Protein AF-A0A9E5GMT0-F1 (afdb_monomer)

Nearest PDB structures (foldseek):
  6b9v-assembly1_A  TM=8.018E-01  e=9.539E-05  Candidatus Koribacter versatilis Ellin345
  6b9v-assembly1_B  TM=8.066E-01  e=2.383E-04  Candidatus Koribacter versatilis Ellin345
  3p2u-assembly1_A  TM=7.808E-01  e=3.431E-02  Escherichia coli K-12
  7u2r-assembly1_A-2  TM=7.363E-01  e=1.784E-02  Paenibacillus sp. J14
  5ce6-assembly1_A  TM=4.498E-01  e=6.507E-01  Cicer arietinum

Sequence (122 aa):
MNPLNAITFKALKLATLSLALMTIACGEIPNTTSDIELVILGVSQDAGRPHIACIKSCCINPDGRPKPHEPVIALGVTDGSTAVLIEATPDLPAQWNQLKQETGKNPEALFITHAHIGHYTG

pLDDT: mean 86.63, std 16.39, range [55.34, 98.75]

Mean predicted aligned error: 11.39 Å

Foldseek 3Di:
DDVVVVVVVVVVVVVVVVVVVVVVVPDDPPPLQLPKDKDWLADDAACWAVHPPDQDCRQAPPVGHGDPTGAHGKMWIDSLPAIAIEFPFPCNVSSQVVNCVVRVYGHPYYHYPDPDRRGYVD

Radius of gyration: 29.84 Å; Cα contacts (8 Å, |Δi|>4): 190; chains: 1; bounding box: 46×20×98 Å

Structure (mmCIF, N/CA/C/O backbone):
data_AF-A0A9E5GMT0-F1
#
_entry.id   AF-A0A9E5GMT0-F1
#
loop_
_atom_site.group_PDB
_atom_site.id
_atom_site.type_symbol
_atom_site.label_atom_id
_atom_site.label_alt_id
_atom_site.label_comp_id
_atom_site.label_asym_id
_atom_site.label_entity_id
_atom_site.label_seq_id
_atom_site.pdbx_PDB_ins_code
_atom_site.Cartn_x
_atom_site.Cartn_y
_atom_site.Cartn_z
_atom_site.occupancy
_atom_site.B_iso_or_equiv
_atom_site.auth_seq_id
_atom_site.auth_comp_id
_atom_site.auth_asym_id
_atom_site.auth_atom_id
_atom_site.pdbx_PDB_model_num
ATOM 1 N N . MET A 1 1 ? -22.678 8.967 78.549 1.00 57.91 1 MET A N 1
ATOM 2 C CA . MET A 1 1 ? -21.810 8.485 77.449 1.00 57.91 1 MET A CA 1
ATOM 3 C C . MET A 1 1 ? -20.416 9.044 77.673 1.00 57.91 1 MET A C 1
ATOM 5 O O . MET A 1 1 ? -20.302 10.236 77.918 1.00 57.91 1 MET A O 1
ATOM 9 N N . ASN A 1 2 ? -19.392 8.188 77.698 1.00 58.19 2 ASN A N 1
ATOM 10 C CA . ASN A 1 2 ? -18.037 8.566 78.106 1.00 58.19 2 ASN A CA 1
ATOM 11 C C . ASN A 1 2 ? -17.411 9.519 77.058 1.00 58.19 2 ASN A C 1
ATOM 13 O O . ASN A 1 2 ? -17.384 9.145 75.881 1.00 58.19 2 ASN A O 1
ATOM 17 N N . PRO A 1 3 ? -16.939 10.727 77.422 1.00 61.31 3 PRO A N 1
ATOM 18 C CA . PRO A 1 3 ? -16.395 11.707 76.472 1.00 61.31 3 PRO A CA 1
ATOM 19 C C . PRO A 1 3 ? -15.229 11.169 75.629 1.00 61.31 3 PRO A C 1
ATOM 21 O O . PRO A 1 3 ? -15.070 11.578 74.479 1.00 61.31 3 PRO A O 1
ATOM 24 N N . LEU A 1 4 ? -14.483 10.180 76.138 1.00 61.81 4 LEU A N 1
ATOM 25 C CA . LEU A 1 4 ? -13.439 9.485 75.377 1.00 61.81 4 LEU A CA 1
ATOM 26 C C . LEU A 1 4 ? -13.972 8.744 74.136 1.00 61.81 4 LEU A C 1
ATOM 28 O O . LEU A 1 4 ? -13.293 8.712 73.109 1.00 61.81 4 LEU A O 1
ATOM 32 N N . ASN A 1 5 ? -15.197 8.207 74.185 1.00 57.91 5 ASN A N 1
ATOM 33 C CA . ASN A 1 5 ? -15.795 7.497 73.050 1.00 57.91 5 ASN A CA 1
ATOM 34 C C . ASN A 1 5 ? -16.217 8.477 71.941 1.00 57.91 5 ASN A C 1
ATOM 36 O O . ASN A 1 5 ? -16.042 8.206 70.760 1.00 57.91 5 ASN A O 1
ATOM 40 N N . ALA A 1 6 ? -16.717 9.667 72.284 1.00 58.97 6 ALA A N 1
ATOM 41 C CA . ALA A 1 6 ? -17.112 10.659 71.278 1.00 58.97 6 ALA A CA 1
ATOM 42 C C . ALA A 1 6 ? -15.907 11.213 70.489 1.00 58.97 6 ALA A C 1
ATOM 44 O O . ALA A 1 6 ? -16.020 11.500 69.295 1.00 58.97 6 ALA A O 1
ATOM 45 N N . ILE A 1 7 ? -14.752 11.335 71.149 1.00 63.44 7 ILE A N 1
ATOM 46 C CA . ILE A 1 7 ? -13.498 11.797 70.539 1.00 63.44 7 ILE A CA 1
ATOM 47 C C . ILE A 1 7 ? -12.917 10.718 69.615 1.00 63.44 7 ILE A C 1
ATOM 49 O O . ILE A 1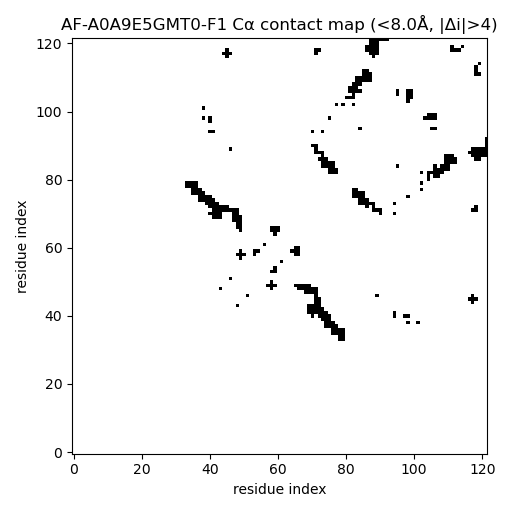 7 ? -12.554 11.018 68.477 1.00 63.44 7 ILE A O 1
ATOM 53 N N . THR A 1 8 ? -12.910 9.454 70.049 1.00 56.75 8 THR A N 1
ATOM 54 C CA . THR A 1 8 ? -12.433 8.323 69.231 1.00 56.75 8 THR A CA 1
ATOM 55 C C . THR A 1 8 ? -13.300 8.087 67.992 1.00 56.75 8 THR A C 1
ATOM 57 O O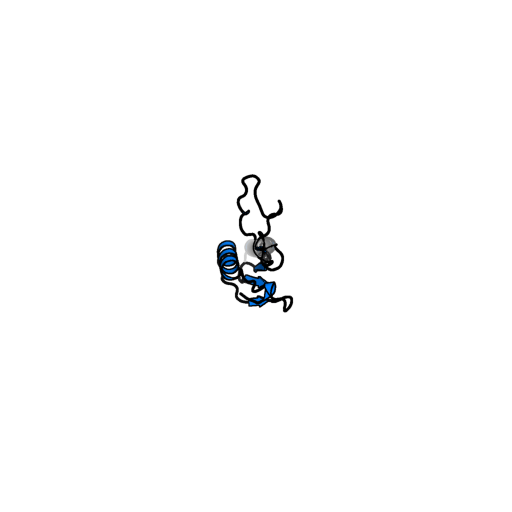 . THR A 1 8 ? -12.756 7.897 66.907 1.00 56.75 8 THR A O 1
ATOM 60 N N . PHE A 1 9 ? -14.630 8.204 68.084 1.00 60.47 9 PHE A N 1
ATOM 61 C CA . PHE A 1 9 ? -15.516 8.083 66.915 1.00 60.47 9 PHE A CA 1
ATOM 62 C C . PHE A 1 9 ? -15.354 9.228 65.896 1.00 60.47 9 PHE A C 1
ATOM 64 O O . PHE A 1 9 ? -15.469 8.994 64.692 1.00 60.47 9 PHE A O 1
ATOM 71 N N . LYS A 1 10 ? -15.073 10.462 66.344 1.00 56.91 10 LYS A N 1
ATOM 72 C CA . LYS A 1 10 ? -14.776 11.592 65.441 1.00 56.91 10 LYS A CA 1
ATOM 73 C C . LYS A 1 10 ? -13.424 11.424 64.749 1.00 56.91 10 LYS A C 1
ATOM 75 O O . LYS A 1 10 ? -13.344 11.633 63.542 1.00 56.91 10 LYS A O 1
ATOM 80 N N . ALA A 1 11 ? -12.399 11.006 65.492 1.00 60.28 11 ALA A N 1
ATOM 81 C CA . ALA A 1 11 ? -11.078 10.725 64.939 1.00 60.28 11 ALA A CA 1
ATOM 82 C C . ALA A 1 11 ? -11.126 9.589 63.903 1.00 60.28 11 ALA A C 1
ATOM 84 O O . ALA A 1 11 ? -10.535 9.712 62.834 1.00 60.28 11 ALA A O 1
ATOM 85 N N . LEU A 1 12 ? -11.906 8.533 64.170 1.00 61.38 12 LEU A N 1
ATOM 86 C CA . LEU A 1 12 ? -12.080 7.410 63.248 1.00 61.38 12 LEU A CA 1
ATOM 87 C C . LEU A 1 12 ? -12.797 7.827 61.954 1.00 61.38 12 LEU A C 1
ATOM 89 O O . LEU A 1 12 ? -12.353 7.454 60.874 1.00 61.38 12 LEU A O 1
ATOM 93 N N . LYS A 1 13 ? -13.848 8.660 62.042 1.00 58.91 13 LYS A N 1
ATOM 94 C CA . LYS A 1 13 ? -14.543 9.200 60.857 1.00 58.91 13 LYS A CA 1
ATOM 95 C C . LYS A 1 13 ? -13.656 10.121 60.010 1.00 58.91 13 LYS A C 1
ATOM 97 O O . LYS A 1 13 ? -13.729 10.057 58.783 1.00 58.91 13 LYS A O 1
ATOM 102 N N . LEU A 1 14 ? -12.816 10.955 60.636 1.00 58.56 14 LEU A N 1
ATOM 103 C CA . LEU A 1 14 ? -11.850 11.792 59.912 1.00 58.56 14 LEU A CA 1
ATOM 104 C C . LEU A 1 14 ? -10.764 10.947 59.231 1.00 58.56 14 LEU A C 1
ATOM 106 O O . LEU A 1 14 ? -10.451 11.206 58.073 1.00 58.56 14 LEU A O 1
ATOM 110 N N . ALA A 1 15 ? -10.250 9.916 59.907 1.00 62.66 15 ALA A N 1
ATOM 111 C CA . ALA A 1 15 ? -9.243 9.012 59.349 1.00 62.66 15 ALA A CA 1
ATOM 112 C C . ALA A 1 15 ? -9.778 8.191 58.160 1.00 62.66 15 ALA A C 1
ATOM 114 O O . ALA A 1 15 ? -9.064 7.971 57.183 1.00 62.66 15 ALA A O 1
ATOM 115 N N . THR A 1 16 ? -11.051 7.778 58.191 1.00 61.16 16 THR A N 1
ATOM 116 C CA . THR A 1 16 ? -11.679 7.094 57.047 1.00 61.16 16 THR A CA 1
ATOM 117 C C . THR A 1 16 ? -11.940 8.033 55.867 1.00 61.16 16 THR A C 1
ATOM 119 O O . THR A 1 16 ? -11.825 7.609 54.720 1.00 61.16 16 THR A O 1
ATOM 122 N N . LEU A 1 17 ? -12.251 9.312 56.123 1.00 63.88 17 LEU A N 1
ATOM 123 C CA . LEU A 1 17 ? -12.481 10.308 55.071 1.00 63.88 17 LEU A CA 1
ATOM 124 C C . LEU A 1 17 ? -11.170 10.730 54.391 1.00 63.88 17 LEU A C 1
ATOM 126 O O . LEU A 1 17 ? -11.147 10.906 53.177 1.00 63.88 17 LEU A O 1
ATOM 130 N N . SER A 1 18 ? -10.069 10.832 55.146 1.00 61.12 18 SER A N 1
ATOM 131 C CA . SER A 1 18 ? -8.748 11.114 54.575 1.00 61.12 18 SER A CA 1
ATOM 132 C C . SER A 1 18 ? -8.213 9.945 53.745 1.00 61.12 18 SER A C 1
ATOM 134 O O . SER A 1 18 ? -7.604 10.177 52.705 1.00 61.12 18 SER A O 1
ATOM 136 N N . LEU A 1 19 ? -8.486 8.696 54.146 1.00 60.06 19 LEU A N 1
ATOM 137 C CA . LEU A 1 19 ? -8.078 7.509 53.388 1.00 60.06 19 LEU A CA 1
ATOM 138 C C . LEU A 1 19 ? -8.851 7.363 52.065 1.00 60.06 19 LEU A C 1
ATOM 140 O O . LEU A 1 19 ? -8.258 7.015 51.049 1.00 60.06 19 LEU A O 1
ATOM 144 N N . ALA A 1 20 ? -10.148 7.697 52.056 1.00 62.38 20 ALA A N 1
ATOM 145 C CA . ALA A 1 20 ? -10.974 7.702 50.845 1.00 62.38 20 ALA A CA 1
ATOM 146 C C . ALA A 1 20 ? -10.609 8.832 49.860 1.00 62.38 20 ALA A C 1
ATOM 148 O O . ALA A 1 20 ? -10.805 8.693 48.657 1.00 62.38 20 ALA A O 1
ATOM 149 N N . LEU A 1 21 ? -10.065 9.951 50.348 1.00 59.72 21 LEU A N 1
ATOM 150 C CA . LEU A 1 21 ? -9.614 11.054 49.492 1.00 59.72 21 LEU A CA 1
ATOM 151 C C . LEU A 1 21 ? -8.253 10.753 48.835 1.00 59.72 21 LEU A C 1
ATOM 153 O O . LEU A 1 21 ? -7.987 11.192 47.718 1.00 59.72 21 LEU A O 1
ATOM 157 N N . MET A 1 22 ? -7.417 9.950 49.500 1.00 59.97 22 MET A N 1
ATOM 158 C CA . MET A 1 22 ? -6.102 9.525 49.007 1.00 59.97 22 MET A CA 1
ATOM 159 C C . MET A 1 22 ? -6.195 8.500 47.866 1.00 59.97 22 MET A C 1
ATOM 161 O O . MET A 1 22 ? -5.331 8.487 46.993 1.00 59.97 22 MET A O 1
ATOM 165 N N . THR A 1 23 ? -7.253 7.681 47.825 1.00 56.44 23 THR A N 1
ATOM 166 C CA . THR A 1 23 ? -7.492 6.735 46.721 1.00 56.44 23 THR A CA 1
ATOM 167 C C . THR A 1 23 ? -8.017 7.413 45.455 1.00 56.44 23 THR A C 1
ATOM 169 O O . THR A 1 23 ? -7.704 6.959 44.362 1.00 56.44 23 THR A O 1
ATOM 172 N N . ILE A 1 24 ? -8.761 8.521 45.572 1.00 61.78 24 ILE A N 1
ATOM 173 C CA . ILE A 1 24 ? -9.251 9.290 44.412 1.00 61.78 24 ILE A CA 1
ATOM 174 C C . ILE A 1 24 ? -8.128 10.147 43.805 1.00 61.78 24 ILE A C 1
ATOM 176 O O . ILE A 1 24 ? -8.058 10.299 42.589 1.00 61.78 24 ILE A O 1
ATOM 180 N N . ALA A 1 25 ? -7.212 10.667 44.629 1.00 61.09 25 ALA A N 1
ATOM 181 C CA . ALA A 1 25 ? -6.074 11.469 44.167 1.00 61.09 25 ALA A CA 1
ATOM 182 C C . ALA A 1 25 ? -4.967 10.650 43.469 1.00 61.09 25 ALA A C 1
ATOM 184 O O . ALA A 1 25 ? -4.083 11.236 42.849 1.00 61.09 25 ALA A O 1
ATOM 185 N N . CYS A 1 26 ? -5.012 9.317 43.567 1.00 61.41 26 CYS A N 1
ATOM 186 C CA . CYS A 1 26 ? -4.055 8.388 42.957 1.00 61.41 26 CYS A CA 1
ATOM 187 C C . CYS A 1 26 ? -4.739 7.423 41.970 1.00 61.41 26 CYS A C 1
ATOM 189 O O . CYS A 1 26 ? -4.296 6.294 41.775 1.00 61.41 26 CYS A O 1
ATOM 191 N N . GLY A 1 27 ? -5.865 7.834 41.383 1.00 63.81 27 GLY A N 1
ATOM 192 C CA . GLY A 1 27 ? -6.387 7.161 40.201 1.00 63.81 27 GLY A CA 1
ATOM 193 C C . GLY A 1 27 ? -5.577 7.608 38.990 1.00 63.81 27 GLY A C 1
ATOM 194 O O . GLY A 1 27 ? -5.631 8.781 38.626 1.00 63.81 27 GLY A O 1
ATOM 195 N N . GLU A 1 28 ? -4.825 6.700 38.370 1.00 63.31 28 GLU A N 1
ATOM 196 C CA . GLU A 1 28 ? -4.291 6.935 37.028 1.00 63.31 28 GLU A CA 1
ATOM 197 C C . GLU A 1 28 ? -5.477 7.223 36.097 1.00 63.31 28 GLU A C 1
ATOM 199 O O . GLU A 1 28 ? -6.392 6.405 35.976 1.00 63.31 28 GLU A O 1
ATOM 204 N N . ILE A 1 29 ? -5.506 8.400 35.462 1.00 65.00 29 ILE A N 1
ATOM 205 C CA . ILE A 1 29 ? -6.425 8.614 34.342 1.00 65.00 29 ILE A CA 1
ATOM 206 C C . ILE A 1 29 ? -5.976 7.623 33.267 1.00 65.00 29 ILE A C 1
ATOM 208 O O . ILE A 1 29 ? -4.808 7.693 32.874 1.00 65.00 29 ILE A O 1
ATOM 212 N N . PRO A 1 30 ? -6.837 6.696 32.801 1.00 60.94 30 PRO A N 1
ATOM 213 C CA . PRO A 1 30 ? -6.471 5.814 31.708 1.00 60.94 30 PRO A CA 1
ATOM 214 C C . PRO A 1 30 ? -6.134 6.702 30.516 1.00 60.94 30 PRO A C 1
ATOM 216 O O . PRO A 1 30 ? -7.012 7.352 29.941 1.00 60.94 30 PRO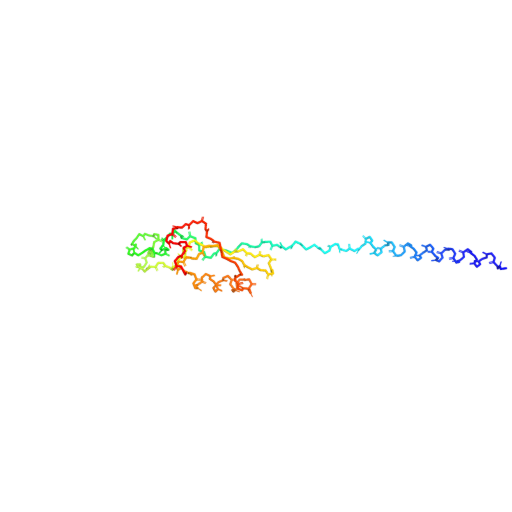 A O 1
ATOM 219 N N . ASN A 1 31 ? -4.842 6.777 30.199 1.00 55.34 31 ASN A N 1
ATOM 220 C CA . ASN A 1 31 ? -4.339 7.516 29.060 1.00 55.34 31 ASN A CA 1
ATOM 221 C C . ASN A 1 31 ? -4.748 6.728 27.816 1.00 55.34 31 ASN A C 1
ATOM 223 O O . ASN A 1 31 ? -4.013 5.893 27.306 1.00 55.34 31 ASN A O 1
ATOM 227 N N . THR A 1 32 ? -5.995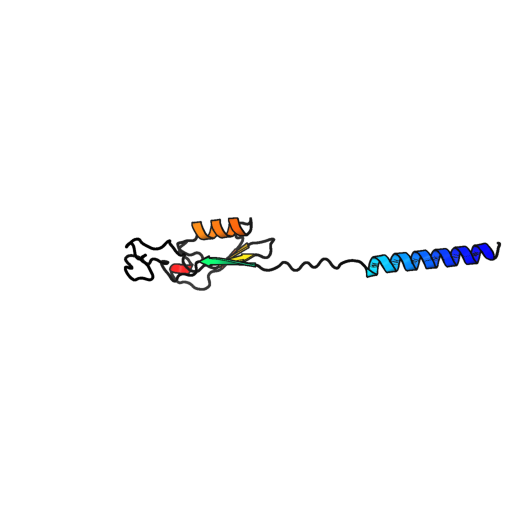 6.918 27.403 1.00 58.34 32 THR A N 1
ATOM 228 C CA . THR A 1 32 ? -6.559 6.369 26.173 1.00 58.34 32 THR A CA 1
ATOM 229 C C . THR A 1 32 ? -6.162 7.285 25.026 1.00 58.34 32 THR A C 1
ATOM 231 O O . THR A 1 32 ? -7.001 7.832 24.318 1.00 58.34 32 THR A O 1
ATOM 234 N N . THR A 1 33 ? -4.859 7.493 24.845 1.00 60.62 33 THR A N 1
ATOM 235 C CA . THR A 1 33 ? -4.369 7.895 23.534 1.00 60.62 33 THR A CA 1
ATOM 236 C C . THR A 1 33 ? -4.456 6.643 22.676 1.00 60.62 33 THR A C 1
ATOM 238 O O . THR A 1 33 ? -3.647 5.728 22.801 1.00 60.62 33 THR A O 1
ATOM 241 N N . SER A 1 34 ? -5.515 6.537 21.870 1.00 65.19 34 SER A N 1
ATOM 242 C CA . SER A 1 34 ? -5.469 5.655 20.708 1.00 65.19 34 SER A CA 1
ATOM 243 C C . SER A 1 34 ? -4.378 6.229 19.814 1.00 65.19 34 SER A C 1
ATOM 245 O O . SER A 1 34 ? -4.597 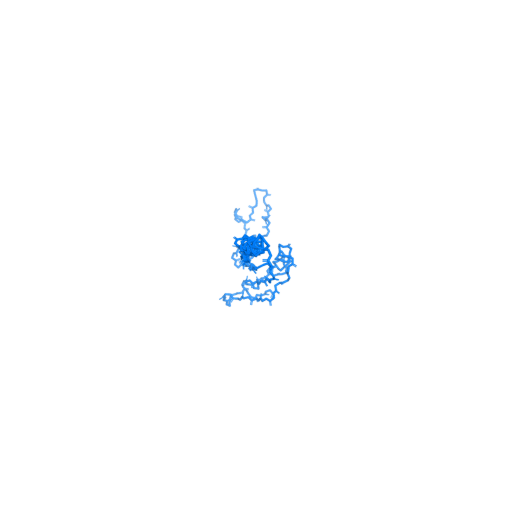7.240 19.138 1.00 65.19 34 SER A O 1
ATOM 247 N N . ASP A 1 35 ? -3.175 5.678 19.913 1.00 82.62 35 ASP A N 1
ATOM 248 C CA . ASP A 1 35 ? -2.066 6.131 19.095 1.00 82.62 35 ASP A CA 1
ATOM 249 C C . ASP A 1 35 ? -2.447 5.845 17.640 1.00 82.62 35 ASP A C 1
ATOM 251 O O . ASP A 1 35 ? -2.656 4.701 17.241 1.00 82.62 35 ASP A O 1
ATOM 255 N N . ILE A 1 36 ? -2.664 6.916 16.873 1.00 94.06 36 ILE A N 1
ATOM 256 C CA . ILE A 1 36 ? -2.954 6.803 15.450 1.00 94.06 36 ILE A CA 1
ATOM 257 C C . ILE A 1 36 ? -1.664 6.367 14.767 1.00 94.06 36 ILE A C 1
ATOM 259 O O . ILE A 1 36 ? -0.664 7.088 14.807 1.00 94.06 36 ILE A O 1
ATOM 263 N N . GLU A 1 37 ? -1.698 5.218 14.108 1.00 95.62 37 GLU A N 1
ATOM 264 C CA . GLU A 1 37 ? -0.563 4.696 13.359 1.00 95.62 37 GLU A CA 1
ATOM 265 C C . GLU A 1 37 ? -0.802 4.845 11.857 1.00 95.62 37 GLU A C 1
ATOM 267 O O . GLU A 1 37 ? -1.912 4.660 11.347 1.00 95.62 37 GLU A O 1
ATOM 272 N N . LEU A 1 38 ? 0.274 5.171 11.142 1.00 97.12 38 LEU A N 1
ATOM 273 C CA . LEU A 1 38 ? 0.310 5.250 9.689 1.00 97.12 38 LEU A CA 1
ATOM 274 C C . LEU A 1 38 ? 1.172 4.107 9.150 1.00 97.12 38 LEU A C 1
ATOM 276 O O . LEU A 1 38 ? 2.359 4.018 9.461 1.00 97.12 38 LEU A O 1
ATOM 280 N N . VAL A 1 39 ? 0.592 3.276 8.294 1.00 98.00 39 VAL A N 1
ATOM 281 C CA . VAL A 1 39 ? 1.265 2.164 7.623 1.00 98.00 39 VAL A CA 1
ATOM 282 C C . VAL A 1 39 ? 1.538 2.551 6.173 1.00 98.00 39 VAL A C 1
ATOM 284 O O . VAL A 1 39 ? 0.622 2.893 5.427 1.00 98.00 39 VAL A O 1
ATOM 287 N N . ILE A 1 40 ? 2.798 2.486 5.747 1.00 98.31 40 ILE A N 1
ATOM 288 C CA . ILE A 1 40 ? 3.181 2.740 4.353 1.00 98.31 40 ILE A CA 1
ATOM 289 C C . ILE A 1 40 ? 3.071 1.429 3.570 1.00 98.31 40 ILE A C 1
ATOM 291 O O . ILE A 1 40 ? 3.833 0.493 3.810 1.00 98.31 40 ILE A O 1
ATOM 295 N N . LEU A 1 41 ? 2.131 1.367 2.627 1.00 98.56 41 LEU A N 1
ATOM 296 C CA . LEU A 1 41 ? 1.828 0.158 1.845 1.00 98.56 41 LEU A CA 1
ATOM 297 C C . LEU A 1 41 ? 2.382 0.225 0.415 1.00 98.56 41 LEU A C 1
ATOM 299 O O . LEU A 1 41 ? 2.530 -0.791 -0.260 1.00 98.56 41 LEU A O 1
ATOM 303 N N . GLY A 1 42 ? 2.711 1.425 -0.052 1.00 98.31 42 GLY A N 1
ATOM 304 C CA . GLY A 1 42 ? 3.369 1.663 -1.327 1.00 98.31 42 GLY A CA 1
ATOM 305 C C . GLY A 1 42 ? 3.899 3.085 -1.393 1.00 98.31 42 GLY A C 1
ATOM 306 O O . GLY A 1 42 ? 3.414 3.966 -0.689 1.00 98.31 42 GLY A O 1
ATOM 307 N N . VAL A 1 43 ? 4.915 3.311 -2.219 1.00 97.69 43 VAL A N 1
ATOM 308 C CA . VAL A 1 43 ? 5.585 4.622 -2.359 1.00 97.69 43 VAL A CA 1
ATOM 309 C C . VAL A 1 43 ? 5.893 4.975 -3.811 1.00 97.69 43 VAL A C 1
ATOM 311 O O . VAL A 1 43 ? 6.368 6.075 -4.102 1.00 97.69 43 VAL A O 1
ATOM 314 N N . SER A 1 44 ? 5.662 4.041 -4.733 1.00 97.31 44 SER A N 1
ATOM 315 C CA . SER A 1 44 ? 5.893 4.270 -6.151 1.00 97.31 44 SER A CA 1
ATOM 316 C C . SER A 1 44 ? 4.777 5.113 -6.756 1.00 97.31 44 SER A C 1
ATOM 318 O O . SER A 1 44 ? 3.657 5.175 -6.255 1.00 97.31 44 SER A O 1
ATOM 320 N N . GLN A 1 45 ? 5.099 5.752 -7.876 1.00 94.81 45 GLN A N 1
ATOM 321 C CA . GLN A 1 45 ? 4.102 6.370 -8.747 1.00 94.81 45 GLN A CA 1
ATOM 322 C C . GLN A 1 45 ? 3.281 5.292 -9.470 1.00 94.81 45 GLN A C 1
ATOM 324 O O . GLN A 1 45 ? 3.500 4.092 -9.263 1.00 94.81 45 GLN A O 1
ATOM 329 N N . ASP A 1 46 ? 2.361 5.726 -10.332 1.00 95.06 46 ASP A N 1
ATOM 330 C CA . ASP A 1 46 ? 1.556 4.831 -11.160 1.00 95.06 46 ASP A CA 1
ATOM 331 C C . ASP A 1 46 ? 2.406 3.738 -11.829 1.00 95.06 46 ASP A C 1
ATOM 333 O O . ASP A 1 46 ? 3.546 3.968 -12.243 1.00 95.06 46 ASP A O 1
ATOM 337 N N . ALA A 1 47 ? 1.823 2.539 -11.931 1.00 93.69 47 ALA A N 1
ATOM 338 C CA . ALA A 1 47 ? 2.439 1.330 -12.483 1.00 93.69 47 ALA A CA 1
ATOM 339 C C . ALA A 1 47 ? 3.679 0.788 -11.732 1.00 93.69 47 ALA A C 1
ATOM 341 O O . ALA A 1 47 ? 4.270 -0.201 -12.170 1.00 93.69 47 ALA A O 1
ATOM 342 N N . GLY A 1 48 ? 4.028 1.359 -10.576 1.00 96.44 48 GLY A N 1
ATOM 343 C CA . GLY A 1 48 ? 5.000 0.783 -9.650 1.00 96.44 48 GLY A CA 1
ATOM 344 C C . GLY A 1 48 ? 6.456 0.938 -10.094 1.00 96.44 48 GLY A C 1
ATOM 345 O O . GLY A 1 48 ? 6.789 1.618 -11.072 1.00 96.44 48 GLY A O 1
ATOM 346 N N . ARG A 1 49 ? 7.365 0.307 -9.347 1.00 97.12 49 ARG A N 1
ATOM 347 C CA . ARG A 1 49 ? 8.792 0.248 -9.691 1.00 97.12 49 ARG A CA 1
ATOM 348 C C . ARG A 1 49 ? 9.343 -1.146 -9.391 1.00 97.12 49 ARG A C 1
ATOM 350 O O . ARG A 1 49 ? 9.181 -1.582 -8.269 1.00 97.12 49 ARG A O 1
ATOM 357 N N . PRO A 1 50 ? 10.067 -1.821 -10.296 1.00 97.19 50 PRO A N 1
ATOM 358 C CA . PRO A 1 50 ? 10.418 -1.419 -11.656 1.00 97.19 50 PRO A CA 1
ATOM 359 C C . PRO A 1 50 ? 9.202 -1.176 -12.552 1.00 97.19 50 PRO A C 1
ATOM 361 O O . PRO A 1 50 ? 8.306 -2.006 -12.628 1.00 97.19 50 PRO A O 1
ATOM 364 N N . HIS A 1 51 ? 9.201 -0.051 -13.268 1.00 95.25 51 HIS A N 1
ATOM 365 C CA . HIS A 1 51 ? 8.181 0.211 -14.279 1.00 95.25 51 HIS A CA 1
ATOM 366 C C . HIS A 1 51 ? 8.387 -0.722 -15.483 1.00 95.25 51 HIS A C 1
ATOM 368 O O . HIS A 1 51 ? 9.523 -1.129 -15.764 1.00 95.25 51 HIS A O 1
ATOM 374 N N . ILE A 1 52 ? 7.319 -1.038 -16.224 1.00 94.44 52 ILE A N 1
ATOM 375 C CA . ILE A 1 52 ? 7.391 -1.956 -17.369 1.00 94.44 52 ILE A CA 1
ATOM 376 C C . ILE A 1 52 ? 8.501 -1.539 -18.350 1.00 94.44 52 ILE A C 1
ATOM 378 O O . ILE A 1 52 ? 8.610 -0.376 -18.743 1.00 94.44 52 ILE A O 1
ATOM 382 N N . ALA A 1 53 ? 9.363 -2.498 -18.701 1.00 94.69 53 ALA A N 1
ATOM 383 C CA . ALA A 1 53 ? 10.516 -2.328 -19.594 1.00 94.69 53 ALA A CA 1
ATOM 384 C C . ALA A 1 53 ? 11.570 -1.276 -19.164 1.00 94.69 53 ALA A C 1
ATOM 386 O O . ALA A 1 53 ? 12.431 -0.892 -19.957 1.00 94.69 53 ALA A O 1
ATOM 387 N N . CYS A 1 54 ? 11.557 -0.812 -17.911 1.00 96.12 54 CYS A N 1
ATOM 388 C CA . CYS A 1 54 ? 12.554 0.128 -17.407 1.00 96.12 54 CYS A CA 1
ATOM 389 C C . CYS A 1 54 ? 13.924 -0.548 -17.214 1.00 96.12 54 CYS A C 1
ATOM 391 O O . CYS A 1 54 ? 14.097 -1.364 -16.313 1.00 96.12 54 CYS A O 1
ATOM 393 N N . ILE A 1 55 ? 14.924 -0.144 -18.006 1.00 96.00 55 ILE A N 1
ATOM 394 C CA . ILE A 1 55 ? 16.315 -0.641 -17.905 1.00 96.00 55 ILE A CA 1
ATOM 395 C C . ILE A 1 55 ? 17.272 0.314 -17.169 1.00 96.00 55 ILE A C 1
ATOM 397 O O . ILE A 1 55 ? 18.485 0.122 -17.169 1.00 96.00 55 ILE A O 1
ATOM 401 N N . LYS A 1 56 ? 16.745 1.388 -16.571 1.00 96.56 56 LYS A N 1
ATOM 402 C CA . LYS A 1 56 ? 17.553 2.364 -15.825 1.00 96.56 56 LYS A CA 1
ATOM 403 C C . LYS A 1 56 ? 18.051 1.757 -14.508 1.00 96.56 56 LYS A C 1
ATOM 405 O O . LYS A 1 56 ? 17.437 0.844 -13.959 1.00 96.56 56 LYS A O 1
ATOM 410 N N . SER A 1 57 ? 19.108 2.334 -13.940 1.00 96.44 57 SER A N 1
ATOM 411 C CA . SER A 1 57 ? 19.698 1.897 -12.661 1.00 96.44 57 SER A CA 1
ATOM 412 C C . SER A 1 57 ? 18.735 1.950 -11.464 1.00 96.44 57 SER A C 1
ATOM 414 O O . SER A 1 57 ? 18.927 1.234 -10.484 1.00 96.44 57 SER A O 1
ATOM 416 N N . CYS A 1 58 ? 17.672 2.760 -11.530 1.00 94.69 58 CYS A N 1
ATOM 417 C CA . CYS A 1 58 ? 16.612 2.776 -10.518 1.00 94.69 58 CYS A CA 1
ATOM 418 C C . CYS A 1 58 ? 15.681 1.551 -10.573 1.00 94.69 58 CYS A C 1
ATOM 420 O O . CYS A 1 58 ? 14.956 1.318 -9.614 1.00 94.69 58 CYS A O 1
ATOM 422 N N . CYS A 1 59 ? 15.705 0.774 -11.659 1.00 96.62 59 CYS A N 1
ATOM 423 C CA . CYS A 1 59 ? 14.835 -0.378 -11.912 1.00 96.62 59 CYS A CA 1
ATOM 424 C C . CYS A 1 59 ? 15.608 -1.705 -11.972 1.00 96.62 59 CYS A C 1
ATOM 426 O O . CYS A 1 59 ? 15.038 -2.759 -11.708 1.00 96.62 59 CYS A O 1
ATOM 428 N N . ILE A 1 60 ? 16.898 -1.662 -12.311 1.00 97.56 60 ILE A N 1
ATOM 429 C CA . ILE A 1 60 ? 17.740 -2.839 -12.545 1.00 97.56 60 ILE A CA 1
ATOM 430 C C . ILE A 1 60 ? 18.911 -2.851 -11.554 1.00 97.56 60 ILE A C 1
ATOM 432 O O . ILE A 1 60 ? 19.501 -1.813 -11.251 1.00 97.56 60 ILE A O 1
ATOM 436 N N . ASN A 1 61 ? 19.235 -4.026 -11.022 1.00 96.94 61 ASN A N 1
ATOM 437 C CA . ASN A 1 61 ? 20.404 -4.261 -10.180 1.00 96.94 61 ASN A CA 1
ATOM 438 C C . ASN A 1 61 ? 21.693 -4.343 -11.021 1.00 96.94 61 ASN A C 1
ATOM 440 O O . ASN A 1 61 ? 21.627 -4.601 -12.222 1.00 96.94 61 ASN A O 1
ATOM 444 N N . PRO A 1 62 ? 22.888 -4.179 -10.421 1.00 96.12 62 PRO A N 1
ATOM 445 C CA . PRO A 1 62 ? 24.153 -4.282 -11.158 1.00 96.12 62 PRO A CA 1
ATOM 446 C C . PRO A 1 62 ? 24.376 -5.624 -11.877 1.00 96.12 62 PRO A C 1
ATOM 448 O O . PRO A 1 62 ? 25.142 -5.677 -12.833 1.00 96.12 62 PRO A O 1
ATOM 451 N N . ASP A 1 63 ? 23.705 -6.696 -11.442 1.00 95.69 63 ASP A N 1
ATOM 452 C CA . ASP A 1 63 ? 23.738 -8.026 -12.066 1.00 95.69 63 ASP A CA 1
ATOM 453 C C . ASP A 1 63 ? 22.773 -8.176 -13.264 1.00 95.69 63 ASP A C 1
ATOM 455 O O . ASP A 1 63 ? 22.654 -9.261 -13.831 1.00 95.69 63 ASP A O 1
ATOM 459 N N . GLY A 1 64 ? 22.074 -7.102 -13.648 1.00 94.38 64 GLY A N 1
ATOM 460 C CA . GLY A 1 64 ? 21.138 -7.069 -14.772 1.00 94.38 64 GLY A CA 1
ATOM 461 C C . GLY A 1 64 ? 19.717 -7.539 -14.446 1.00 94.38 64 GLY A C 1
ATOM 462 O O . GLY A 1 64 ? 18.856 -7.489 -15.324 1.00 94.38 64 GLY A O 1
ATOM 463 N N . ARG A 1 65 ? 19.428 -7.968 -13.209 1.00 96.06 65 ARG A N 1
ATOM 464 C CA . ARG A 1 65 ? 18.076 -8.394 -12.808 1.00 96.06 65 ARG A CA 1
ATOM 465 C C . ARG A 1 65 ? 17.205 -7.211 -12.370 1.00 96.06 65 ARG A C 1
ATOM 467 O O . ARG A 1 65 ? 17.733 -6.270 -11.774 1.00 96.06 65 ARG A O 1
ATOM 474 N N . PRO A 1 66 ? 15.877 -7.251 -12.583 1.00 96.06 66 PRO A N 1
ATOM 475 C CA . PRO A 1 66 ? 14.970 -6.261 -12.010 1.00 96.06 66 PRO A CA 1
ATOM 476 C C . PRO A 1 66 ? 15.095 -6.184 -10.485 1.00 96.06 66 PRO A C 1
ATOM 478 O O . PRO A 1 66 ? 15.300 -7.196 -9.810 1.00 96.06 66 PRO A O 1
ATOM 481 N N . LYS A 1 67 ? 14.970 -4.974 -9.940 1.00 97.00 67 LYS A N 1
ATOM 482 C CA . LYS A 1 67 ? 14.785 -4.761 -8.501 1.00 97.00 67 LYS A CA 1
ATOM 483 C C . LYS A 1 67 ? 13.447 -5.366 -8.044 1.00 97.00 67 LYS A C 1
ATOM 485 O O . LYS A 1 67 ? 12.557 -5.548 -8.876 1.00 97.00 67 LYS A O 1
ATOM 490 N N . PRO A 1 68 ? 13.294 -5.685 -6.746 1.00 96.38 68 PRO A N 1
ATOM 491 C CA . PRO A 1 68 ? 12.001 -6.077 -6.191 1.00 96.38 68 PRO A CA 1
ATOM 492 C C . PRO A 1 68 ? 10.921 -5.042 -6.510 1.00 96.38 68 PRO A C 1
ATOM 494 O O . PRO A 1 68 ? 11.221 -3.851 -6.582 1.00 96.38 68 PRO A O 1
ATOM 497 N N . HIS A 1 69 ? 9.685 -5.509 -6.692 1.00 96.56 69 HIS A N 1
ATOM 498 C CA . HIS A 1 69 ? 8.546 -4.628 -6.926 1.00 96.56 69 HIS A CA 1
ATOM 499 C C . HIS A 1 69 ? 8.281 -3.753 -5.701 1.00 96.56 69 HIS A C 1
ATOM 501 O O . HIS A 1 69 ? 8.167 -4.243 -4.580 1.00 96.56 69 HIS A O 1
ATOM 507 N N . GLU A 1 70 ? 8.176 -2.460 -5.944 1.00 97.50 70 GLU A N 1
ATOM 508 C CA . GLU A 1 70 ? 7.795 -1.417 -5.015 1.00 97.50 70 GLU A CA 1
ATOM 509 C C . GLU A 1 70 ? 6.380 -0.960 -5.392 1.00 97.50 70 GLU A C 1
ATOM 511 O O . GLU A 1 70 ? 6.216 -0.345 -6.460 1.00 97.50 70 GLU A O 1
ATOM 516 N N . PRO A 1 71 ? 5.374 -1.236 -4.542 1.00 98.12 71 PRO A N 1
ATOM 517 C CA . PRO A 1 71 ? 3.973 -0.988 -4.860 1.00 98.12 71 PRO A CA 1
ATOM 518 C C . PRO A 1 71 ? 3.645 0.483 -5.127 1.00 98.12 71 PRO A C 1
ATOM 520 O O . PRO A 1 71 ? 4.288 1.391 -4.577 1.00 98.12 71 PRO A O 1
ATOM 523 N N . VAL A 1 72 ? 2.611 0.706 -5.941 1.00 98.38 72 VAL A N 1
ATOM 524 C CA . VAL A 1 72 ? 1.990 2.020 -6.173 1.00 98.38 72 VAL A CA 1
ATOM 525 C C . VAL A 1 72 ? 1.522 2.619 -4.843 1.00 98.38 72 VAL A C 1
ATOM 527 O O . VAL A 1 72 ? 1.129 1.894 -3.936 1.00 98.38 72 VAL A O 1
ATOM 530 N N . ILE A 1 73 ? 1.603 3.941 -4.701 1.00 98.25 73 ILE A N 1
ATOM 531 C CA . ILE A 1 73 ? 1.302 4.683 -3.472 1.00 98.25 73 ILE A CA 1
ATOM 532 C C . ILE A 1 73 ? -0.022 4.261 -2.814 1.00 98.25 73 ILE A C 1
ATOM 534 O O . ILE A 1 73 ? -1.092 4.403 -3.392 1.00 98.25 73 ILE A O 1
ATOM 538 N N . ALA A 1 74 ? 0.065 3.778 -1.576 1.00 98.69 74 ALA A N 1
ATOM 539 C CA . ALA A 1 74 ? -1.083 3.510 -0.718 1.00 98.69 74 ALA A CA 1
ATOM 540 C C . ALA A 1 74 ? -0.678 3.663 0.749 1.00 98.69 74 ALA A C 1
ATOM 542 O O . ALA A 1 74 ? 0.468 3.386 1.128 1.00 98.69 74 ALA A O 1
ATOM 543 N N . LEU A 1 75 ? -1.627 4.086 1.580 1.00 98.75 75 LEU A N 1
ATOM 544 C CA . LEU A 1 75 ? -1.434 4.253 3.020 1.00 98.75 75 LEU A CA 1
ATOM 545 C C . LEU A 1 75 ? -2.513 3.493 3.784 1.00 98.75 75 LEU A C 1
ATOM 547 O O . LEU A 1 75 ? -3.667 3.459 3.373 1.00 98.75 75 LEU A O 1
ATOM 551 N N . GLY A 1 76 ? -2.144 2.918 4.920 1.00 98.44 76 GLY A N 1
ATOM 552 C CA . GLY A 1 76 ? -3.079 2.455 5.936 1.00 98.44 76 GLY A CA 1
ATOM 553 C C . GLY A 1 76 ? -3.077 3.405 7.123 1.00 98.44 76 GLY A C 1
ATOM 554 O O . GLY A 1 76 ? -2.016 3.879 7.514 1.00 98.44 76 GLY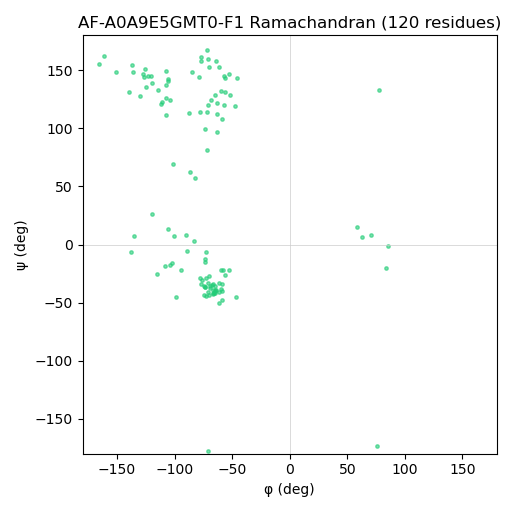 A O 1
ATOM 555 N N . VAL A 1 77 ? -4.236 3.671 7.713 1.00 98.06 77 VAL A N 1
ATOM 556 C CA . VAL A 1 77 ? -4.336 4.399 8.988 1.00 98.06 77 VAL A CA 1
ATOM 557 C C . VAL A 1 77 ? -5.123 3.543 9.968 1.00 98.06 77 VAL A C 1
ATOM 559 O O . VAL A 1 77 ? -6.140 2.964 9.590 1.00 98.06 77 VAL A O 1
ATOM 562 N N . THR A 1 78 ? -4.659 3.441 11.209 1.00 96.44 78 THR A N 1
ATOM 563 C CA . THR A 1 78 ? -5.345 2.697 12.273 1.00 96.44 78 THR A CA 1
ATOM 564 C C . THR A 1 7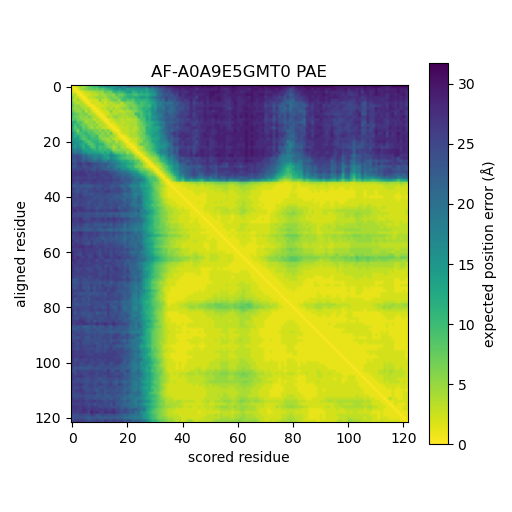8 ? -5.338 3.486 13.573 1.00 96.44 78 THR A C 1
ATOM 566 O O . THR A 1 78 ? -4.402 4.233 13.844 1.00 96.44 78 THR A O 1
ATOM 569 N N . ASP A 1 79 ? -6.382 3.315 14.375 1.00 94.50 79 ASP A N 1
ATOM 570 C CA . ASP A 1 79 ? -6.468 3.796 15.761 1.00 94.50 79 ASP A CA 1
ATOM 571 C C . ASP A 1 79 ? -6.314 2.651 16.785 1.00 94.50 79 ASP A C 1
ATOM 573 O O . ASP A 1 79 ? -6.665 2.784 17.959 1.00 94.50 79 ASP A O 1
ATOM 577 N N . GLY A 1 80 ? -5.856 1.483 16.324 1.00 92.19 80 GLY A N 1
ATOM 578 C CA . GLY A 1 80 ? -5.763 0.238 17.090 1.00 92.19 80 GLY A CA 1
ATOM 579 C C . GLY A 1 80 ? -7.071 -0.565 17.141 1.00 92.19 80 GLY A C 1
ATOM 580 O O . GLY A 1 80 ? -7.047 -1.781 17.358 1.00 92.19 80 GLY A O 1
ATOM 581 N N . SER A 1 81 ? -8.219 0.068 16.890 1.00 92.62 81 SER A N 1
ATOM 582 C CA . SER A 1 81 ? -9.524 -0.601 16.845 1.00 92.62 81 SER A CA 1
ATOM 583 C C . SER A 1 81 ? -9.960 -0.898 15.414 1.00 92.62 81 SER A C 1
ATOM 585 O O . SER A 1 81 ? -10.389 -2.023 15.133 1.00 92.62 81 SER A O 1
ATOM 587 N N . THR A 1 82 ? -9.797 0.086 14.532 1.00 95.31 82 THR A N 1
ATOM 588 C CA . THR A 1 82 ? -10.223 0.094 13.132 1.00 95.31 82 THR A CA 1
ATOM 589 C C . THR A 1 82 ? -9.047 0.412 12.220 1.00 95.31 82 THR A C 1
ATOM 591 O O . THR A 1 82 ? -8.126 1.124 12.611 1.00 95.31 82 THR A O 1
ATOM 594 N N . ALA A 1 83 ? -9.082 -0.103 10.992 1.00 97.50 83 ALA A N 1
ATOM 595 C CA . ALA A 1 83 ? -8.119 0.241 9.954 1.00 97.50 83 ALA A CA 1
ATOM 596 C C . ALA A 1 83 ? -8.846 0.838 8.746 1.00 97.50 83 ALA A C 1
ATOM 598 O O . ALA A 1 83 ? -9.943 0.405 8.387 1.00 97.50 83 ALA A O 1
ATOM 599 N N . VAL A 1 84 ? -8.216 1.800 8.085 1.00 98.38 84 VAL A N 1
ATOM 600 C CA . VAL A 1 84 ? -8.679 2.378 6.822 1.00 98.38 84 VAL A CA 1
ATOM 601 C C . VAL A 1 84 ? -7.564 2.320 5.792 1.00 98.38 84 VAL A C 1
ATOM 603 O O . VAL A 1 84 ? -6.387 2.438 6.135 1.00 98.38 84 VAL A O 1
ATOM 606 N N . LEU A 1 85 ? -7.941 2.138 4.531 1.00 98.62 85 LEU A N 1
ATOM 607 C CA . LEU A 1 85 ? -7.021 2.139 3.401 1.00 98.62 85 LEU A CA 1
ATOM 608 C C . LEU A 1 85 ? -7.196 3.425 2.588 1.00 98.62 85 LEU A C 1
ATOM 610 O O . LEU A 1 85 ? -8.316 3.861 2.327 1.00 98.62 85 LEU A O 1
ATOM 614 N N . ILE A 1 86 ? -6.088 4.027 2.179 1.00 98.62 86 ILE A N 1
ATOM 615 C CA . ILE A 1 86 ? -6.041 5.162 1.263 1.00 98.62 86 ILE A CA 1
ATOM 616 C C . ILE A 1 86 ? -5.406 4.654 -0.035 1.00 98.62 86 ILE A C 1
ATOM 618 O O . ILE A 1 86 ? -4.261 4.200 -0.018 1.00 98.62 86 ILE A O 1
ATOM 622 N N . GLU A 1 87 ? -6.164 4.782 -1.124 1.00 98.44 87 GLU A N 1
ATOM 623 C CA . GLU A 1 87 ? -5.975 4.245 -2.480 1.00 98.44 87 GLU A CA 1
ATOM 624 C C . GLU A 1 87 ? -6.309 2.757 -2.677 1.00 98.44 87 GLU A C 1
ATOM 626 O O . GLU A 1 87 ? -5.871 1.879 -1.938 1.00 98.44 87 GLU A O 1
ATOM 631 N N . ALA A 1 88 ? -7.065 2.473 -3.742 1.00 97.88 88 ALA A N 1
ATOM 632 C CA . ALA A 1 88 ? -7.303 1.137 -4.292 1.00 97.88 88 ALA A CA 1
ATOM 633 C C . ALA A 1 88 ? -6.414 0.944 -5.530 1.00 97.88 88 ALA A C 1
ATOM 635 O O . ALA A 1 88 ? -6.879 0.953 -6.670 1.00 97.88 88 ALA A O 1
AT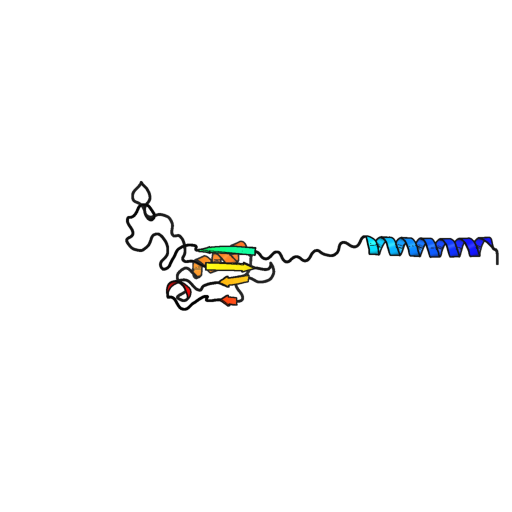OM 636 N N . THR A 1 89 ? -5.104 0.854 -5.315 1.00 98.38 89 THR A N 1
ATOM 637 C CA . THR A 1 89 ? -4.124 0.758 -6.409 1.00 98.38 89 THR A CA 1
ATOM 638 C C . THR A 1 89 ? -4.170 -0.610 -7.110 1.00 98.38 89 THR A C 1
ATOM 640 O O . THR A 1 89 ? -4.710 -1.558 -6.541 1.00 98.38 89 THR A O 1
ATOM 643 N N . PRO A 1 90 ? -3.535 -0.793 -8.288 1.00 97.88 90 PRO A N 1
ATOM 644 C CA . PRO A 1 90 ? -3.358 -2.123 -8.887 1.00 97.88 90 PRO A CA 1
ATOM 645 C C . PRO A 1 90 ? -2.720 -3.176 -7.960 1.00 97.88 90 PRO A C 1
ATOM 647 O O . PRO A 1 90 ? -2.881 -4.374 -8.186 1.00 97.88 90 PRO A O 1
ATOM 650 N N . ASP A 1 91 ? -1.989 -2.744 -6.927 1.00 98.38 91 ASP A N 1
ATOM 651 C CA . ASP A 1 91 ? -1.329 -3.606 -5.945 1.00 98.38 91 ASP A CA 1
ATOM 652 C C . ASP A 1 91 ? -2.223 -3.932 -4.725 1.00 98.38 91 ASP A C 1
ATOM 654 O O . ASP A 1 91 ? -1.750 -4.541 -3.756 1.00 98.38 91 ASP A O 1
ATOM 658 N N . LEU A 1 92 ? -3.515 -3.567 -4.760 1.00 98.38 92 LEU A N 1
ATOM 659 C CA . LEU A 1 92 ? -4.464 -3.688 -3.646 1.00 98.38 92 LEU A CA 1
ATOM 660 C C . LEU A 1 92 ? -4.434 -5.053 -2.934 1.00 98.38 92 LEU A C 1
ATOM 662 O O . LEU A 1 92 ? -4.387 -5.055 -1.703 1.00 98.38 92 LEU A O 1
ATOM 666 N N . PRO A 1 93 ? -4.402 -6.219 -3.616 1.00 98.12 93 PRO A N 1
ATOM 667 C CA . PRO A 1 93 ? -4.373 -7.501 -2.913 1.00 98.12 93 PRO A CA 1
ATOM 668 C C . PRO A 1 93 ? -3.161 -7.670 -1.983 1.00 98.12 93 PRO A C 1
ATOM 670 O O . PRO A 1 93 ? -3.290 -8.232 -0.895 1.00 98.12 93 PRO A O 1
ATOM 673 N N . ALA A 1 94 ? -1.980 -7.187 -2.381 1.00 98.19 94 ALA A N 1
ATOM 674 C CA . ALA A 1 94 ? -0.781 -7.253 -1.546 1.00 98.19 94 ALA A CA 1
ATOM 675 C C . ALA A 1 94 ? -0.848 -6.227 -0.406 1.00 98.19 94 ALA A C 1
ATOM 677 O O . ALA A 1 94 ? -0.579 -6.566 0.746 1.00 98.19 94 ALA A O 1
ATOM 678 N N . GLN A 1 95 ? -1.286 -5.006 -0.716 1.00 98.62 95 GLN A N 1
ATOM 679 C CA . GLN A 1 95 ? -1.401 -3.900 0.239 1.00 98.62 95 GLN A CA 1
ATOM 680 C C . GLN A 1 95 ? -2.436 -4.180 1.333 1.00 98.62 95 GLN A C 1
ATOM 682 O O . GLN A 1 95 ? -2.171 -3.950 2.511 1.00 98.62 95 GLN A O 1
ATOM 687 N N . TRP A 1 96 ? -3.586 -4.752 0.971 1.00 98.56 96 TRP A N 1
ATOM 688 C CA . TRP A 1 96 ? -4.619 -5.186 1.912 1.00 98.56 96 TRP A CA 1
ATOM 689 C C . TRP A 1 96 ? -4.078 -6.221 2.898 1.00 98.56 96 TRP A C 1
ATOM 691 O O . TRP A 1 96 ? -4.281 -6.116 4.109 1.00 98.56 96 TRP A O 1
ATOM 701 N N . ASN A 1 97 ? -3.374 -7.232 2.383 1.00 98.31 97 ASN A N 1
ATOM 702 C CA . ASN A 1 97 ? -2.805 -8.287 3.214 1.00 98.31 97 ASN A CA 1
ATOM 703 C C . ASN A 1 97 ? -1.700 -7.757 4.130 1.00 98.31 97 ASN A C 1
ATOM 705 O O . ASN A 1 97 ? -1.660 -8.149 5.294 1.00 98.31 97 ASN A O 1
ATOM 709 N N . GLN A 1 98 ? -0.858 -6.843 3.639 1.00 98.31 98 GLN A N 1
ATOM 710 C CA . GLN A 1 98 ? 0.150 -6.177 4.458 1.00 98.31 98 GLN A CA 1
ATOM 711 C C . GLN A 1 98 ? -0.511 -5.367 5.580 1.00 98.31 98 GLN A C 1
ATOM 713 O O . GLN A 1 98 ? -0.179 -5.570 6.742 1.00 98.31 98 GLN A O 1
ATOM 718 N N . LEU A 1 99 ? -1.505 -4.525 5.278 1.00 98.25 99 LEU A N 1
ATOM 719 C CA . LEU A 1 99 ? -2.206 -3.740 6.299 1.00 98.25 99 LEU A CA 1
ATOM 720 C C . LEU A 1 99 ? -2.855 -4.633 7.366 1.00 98.25 99 LEU A C 1
ATOM 722 O O . LEU A 1 99 ? -2.769 -4.348 8.561 1.00 98.25 99 LEU A O 1
ATOM 726 N N . LYS A 1 100 ? -3.445 -5.757 6.948 1.00 98.00 100 LYS A N 1
ATOM 727 C CA . LYS A 1 100 ? -3.989 -6.762 7.865 1.00 98.00 100 LYS A CA 1
ATOM 728 C C . LYS A 1 100 ? -2.922 -7.420 8.729 1.00 98.00 100 LYS A C 1
ATOM 730 O O . LYS A 1 100 ? -3.186 -7.697 9.895 1.00 98.00 100 LYS A O 1
ATOM 735 N N . GLN A 1 101 ? -1.748 -7.699 8.174 1.00 97.94 101 GLN A N 1
ATOM 736 C CA . GLN A 1 101 ? -0.640 -8.286 8.918 1.00 97.94 101 GLN A CA 1
ATOM 737 C C . GLN A 1 101 ? -0.093 -7.319 9.974 1.00 97.94 101 GLN A C 1
ATOM 739 O O . GLN A 1 101 ? 0.157 -7.752 11.095 1.00 97.94 101 GLN A O 1
ATOM 744 N N . GLU A 1 102 ? 0.048 -6.038 9.631 1.00 96.56 102 GLU A N 1
ATOM 745 C CA . GLU A 1 102 ? 0.583 -5.006 10.530 1.00 96.56 102 GLU A CA 1
ATOM 746 C C . GLU A 1 102 ? -0.401 -4.664 11.660 1.00 96.56 102 GLU A C 1
ATOM 748 O O . GLU A 1 102 ? -0.010 -4.530 12.813 1.00 96.56 102 GLU A O 1
ATOM 753 N N . THR A 1 103 ? -1.699 -4.570 11.351 1.00 95.69 103 THR A N 1
ATOM 754 C CA . THR A 1 103 ? -2.712 -4.074 12.308 1.00 95.69 103 THR A CA 1
ATOM 755 C C . THR A 1 103 ? -3.557 -5.175 12.950 1.00 95.69 103 THR A C 1
ATOM 757 O O . THR A 1 103 ? -4.273 -4.936 13.921 1.00 95.69 103 THR A O 1
ATOM 760 N N . GLY A 1 104 ? -3.548 -6.387 12.391 1.00 96.56 104 GLY A N 1
ATOM 761 C CA . GLY A 1 104 ? -4.474 -7.462 12.759 1.00 96.56 104 GLY A CA 1
ATOM 762 C C . GLY A 1 104 ? -5.924 -7.230 12.306 1.00 96.56 104 GLY A C 1
ATOM 763 O O . GLY A 1 104 ? -6.811 -7.993 12.699 1.00 96.56 104 GLY A O 1
ATOM 764 N N . LYS A 1 105 ? -6.194 -6.197 11.495 1.00 95.25 105 LYS A N 1
ATOM 765 C CA . LYS A 1 105 ? -7.541 -5.776 11.077 1.00 95.25 105 LYS A CA 1
ATOM 766 C C . LYS A 1 105 ? -7.676 -5.760 9.559 1.00 95.25 105 LYS A C 1
ATOM 768 O O . LYS A 1 105 ? -6.748 -5.416 8.841 1.00 95.25 105 LYS A O 1
ATOM 773 N N . ASN A 1 106 ? -8.859 -6.101 9.056 1.00 97.00 106 ASN A N 1
ATOM 774 C CA . ASN A 1 106 ? -9.191 -5.749 7.678 1.00 97.00 106 ASN A CA 1
ATOM 775 C C . ASN A 1 106 ? -9.592 -4.264 7.634 1.00 97.00 106 ASN A C 1
ATOM 777 O O . ASN A 1 106 ? -10.257 -3.819 8.571 1.00 97.00 106 ASN A O 1
ATOM 781 N N . PRO A 1 107 ? -9.256 -3.524 6.566 1.00 96.44 107 PRO A N 1
ATOM 782 C CA . PRO A 1 107 ? -9.769 -2.176 6.361 1.00 96.44 107 PRO A CA 1
ATOM 783 C C . PRO A 1 107 ? -11.301 -2.144 6.352 1.00 96.44 107 PRO A C 1
ATOM 785 O O . PRO A 1 107 ? -11.936 -2.927 5.645 1.00 96.44 107 PRO A O 1
ATOM 788 N N . GLU A 1 108 ? -11.891 -1.230 7.118 1.00 97.88 108 GLU A N 1
ATOM 789 C CA . GLU A 1 108 ? -13.345 -1.019 7.189 1.00 97.88 108 GLU A CA 1
ATOM 790 C C . GLU A 1 108 ? -13.818 0.084 6.237 1.00 97.88 108 GLU A C 1
ATOM 792 O O . GLU A 1 108 ? -14.983 0.116 5.838 1.00 97.88 108 GLU A O 1
ATOM 797 N N . ALA A 1 109 ? -12.905 0.973 5.841 1.00 97.69 109 ALA A N 1
ATOM 798 C CA . ALA A 1 109 ? -13.161 2.038 4.886 1.00 97.69 109 ALA A CA 1
ATOM 799 C C . ALA A 1 109 ? -12.009 2.179 3.889 1.00 97.69 109 ALA A C 1
ATOM 801 O O . ALA A 1 109 ? -10.856 1.849 4.182 1.00 97.69 109 ALA A O 1
ATOM 802 N N . LEU A 1 110 ? -12.351 2.707 2.715 1.00 97.88 110 LEU A N 1
ATOM 803 C CA . LEU A 1 110 ? -11.424 2.983 1.631 1.00 97.88 110 LEU A CA 1
ATOM 804 C C . LEU A 1 110 ? -11.626 4.417 1.142 1.00 97.88 110 LEU A C 1
ATOM 806 O O . LEU A 1 110 ? -12.747 4.819 0.827 1.00 97.88 110 LEU A O 1
ATOM 810 N N . PHE A 1 111 ? -10.539 5.178 1.075 1.00 98.38 111 PHE A N 1
ATOM 811 C CA . PHE A 1 111 ? -10.525 6.551 0.584 1.00 98.38 111 PHE A CA 1
ATOM 812 C C . PHE A 1 111 ? -9.711 6.631 -0.700 1.00 98.38 111 PHE A C 1
ATOM 814 O O . PHE A 1 111 ? -8.597 6.124 -0.757 1.00 98.38 111 PHE A O 1
ATOM 821 N N . ILE A 1 112 ? -10.250 7.304 -1.710 1.00 98.00 112 ILE A N 1
ATOM 822 C CA . ILE A 1 112 ? -9.537 7.619 -2.949 1.00 98.00 112 ILE A CA 1
ATOM 823 C C . ILE A 1 112 ? -9.231 9.108 -2.935 1.00 98.00 112 ILE A C 1
ATOM 825 O O . ILE A 1 112 ? -10.149 9.914 -2.765 1.00 98.00 112 ILE A O 1
ATOM 829 N N . THR A 1 113 ? -7.967 9.493 -3.109 1.00 97.88 113 THR A N 1
ATOM 830 C CA . THR A 1 113 ? -7.627 10.927 -3.109 1.00 97.88 113 THR A CA 1
ATOM 831 C C . THR A 1 113 ? -8.057 11.604 -4.407 1.00 97.88 113 THR A C 1
ATOM 833 O O . THR A 1 113 ? -8.495 12.754 -4.394 1.00 97.88 113 THR A O 1
ATOM 836 N N . HIS A 1 114 ? -7.955 10.891 -5.531 1.00 97.12 114 HIS A N 1
ATOM 837 C CA . HIS A 1 114 ? -8.346 11.374 -6.850 1.00 97.12 114 HIS A CA 1
ATOM 838 C C . HIS A 1 114 ? -8.548 10.227 -7.853 1.00 97.12 114 HIS A C 1
ATOM 840 O O . HIS A 1 114 ? -8.066 9.113 -7.677 1.00 97.12 114 HIS A O 1
ATOM 846 N N . ALA A 1 115 ? -9.251 10.513 -8.950 1.00 96.00 115 ALA A N 1
ATOM 847 C CA . ALA A 1 115 ? -9.593 9.528 -9.974 1.00 96.00 115 ALA A CA 1
ATOM 848 C C . ALA A 1 115 ? -8.494 9.378 -11.045 1.00 96.00 115 ALA A C 1
ATOM 850 O O . ALA A 1 115 ? -8.736 9.626 -12.229 1.00 96.00 115 ALA A O 1
ATOM 851 N N . HIS A 1 116 ? -7.295 8.944 -10.648 1.00 96.69 116 HIS A N 1
ATOM 852 C CA . HIS A 1 116 ? -6.250 8.501 -11.580 1.00 96.69 116 HIS A CA 1
ATOM 853 C C . HIS A 1 116 ? -6.064 6.981 -11.550 1.00 96.69 116 HIS A C 1
ATOM 855 O O . HIS A 1 116 ? -6.285 6.344 -10.526 1.00 96.69 116 HIS A O 1
ATOM 861 N N . ILE A 1 117 ? -5.680 6.382 -12.681 1.00 95.25 117 ILE A N 1
ATOM 862 C CA . ILE A 1 117 ? -5.720 4.924 -12.867 1.00 95.25 117 ILE A CA 1
ATOM 863 C C . ILE A 1 117 ? -4.881 4.156 -11.833 1.00 95.25 117 ILE A C 1
ATOM 865 O O . ILE A 1 117 ? -5.297 3.084 -11.400 1.00 95.25 117 ILE A O 1
ATOM 869 N N . GLY A 1 118 ? -3.749 4.697 -11.373 1.00 95.88 118 GLY A N 1
ATOM 870 C CA . GLY A 1 118 ? -2.948 4.046 -10.333 1.00 95.88 118 GLY A CA 1
ATOM 871 C C . GLY A 1 118 ? -3.562 4.092 -8.934 1.00 95.88 118 GLY A C 1
ATOM 872 O O . GLY A 1 118 ? -3.048 3.426 -8.046 1.00 95.88 118 GLY A O 1
ATOM 873 N N . HIS A 1 119 ? -4.666 4.813 -8.736 1.00 97.81 119 HIS A N 1
ATOM 874 C CA . HIS A 1 119 ? -5.266 5.049 -7.425 1.00 97.81 119 HIS A CA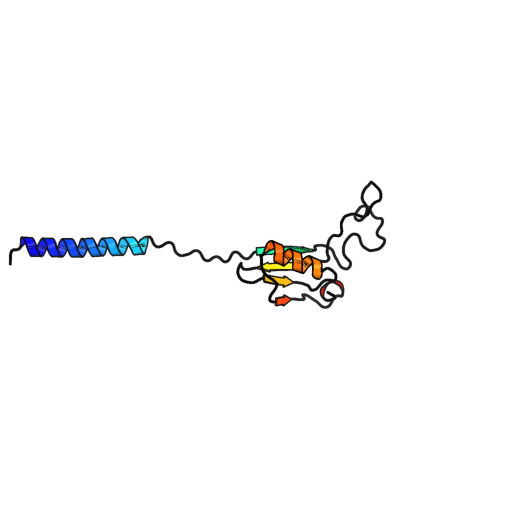 1
ATOM 875 C C . HIS A 1 119 ? -6.585 4.288 -7.198 1.00 97.81 119 HIS A C 1
ATOM 877 O O . HIS A 1 119 ? -6.968 4.123 -6.046 1.00 97.81 119 HIS A O 1
ATOM 883 N N . TYR A 1 120 ? -7.279 3.803 -8.243 1.00 96.88 120 TYR A N 1
ATOM 884 C CA . TYR A 1 120 ? -8.618 3.189 -8.087 1.00 96.88 120 TYR A CA 1
ATOM 885 C C . TYR A 1 120 ? -8.874 1.879 -8.855 1.00 96.88 120 TYR A C 1
ATOM 887 O O . TYR A 1 120 ? -10.017 1.432 -8.924 1.00 96.88 120 TYR A O 1
ATOM 895 N N . THR A 1 121 ? -7.866 1.280 -9.487 1.00 96.94 121 THR A N 1
ATOM 896 C CA . THR A 1 121 ? -8.061 0.098 -10.354 1.00 96.94 121 THR A CA 1
ATOM 897 C C . THR A 1 121 ? -7.980 -1.259 -9.660 1.00 96.94 121 THR A C 1
ATOM 899 O O . THR A 1 121 ? -8.215 -2.269 -10.329 1.00 96.94 121 THR A O 1
ATOM 902 N N . GLY A 1 122 ? -7.627 -1.286 -8.374 1.00 95.00 122 GLY A N 1
ATOM 903 C CA . GLY A 1 122 ? -7.555 -2.496 -7.551 1.00 95.00 122 GLY A CA 1
ATOM 904 C C . GLY A 1 122 ? -8.899 -3.126 -7.221 1.00 95.00 122 GLY A C 1
ATOM 905 O O . GLY A 1 122 ? -9.918 -2.399 -7.188 1.00 95.00 122 GLY A O 1
#

Solvent-accessible surface area (backbone atoms only — not comparable to full-atom values): 6995 Å² total; per-residue (Å²): 132,65,68,69,56,60,52,52,55,51,52,50,55,50,55,53,52,53,54,58,51,55,56,64,77,64,56,78,75,81,81,78,70,58,64,71,44,79,45,83,52,25,80,28,57,68,78,24,34,44,38,89,91,48,80,49,78,93,16,28,43,99,87,72,45,71,44,76,82,39,39,28,46,25,38,30,42,28,47,83,83,54,30,33,34,34,35,35,12,76,48,32,76,60,36,54,51,49,47,23,67,78,66,75,34,70,64,79,46,80,44,66,93,57,99,46,74,39,26,61,66,74

Secondary structure (DSSP, 8-state):
--HHHHHHHHHHHHHHHHHHHHHHTT----------EEEEEE-B-TT-BSPTT--STTTB-TTSPBPPPBPBSEEEEE-SS-EEEE---TTHHHHHHHHHHHHSS-EEEEE-SS--HHHH--